Protein AF-A0A923S0N4-F1 (afdb_monomer_lite)

Structure (mmCIF, N/CA/C/O backbone):
data_AF-A0A923S0N4-F1
#
_entry.id   AF-A0A923S0N4-F1
#
loop_
_atom_site.group_PDB
_atom_site.id
_atom_site.type_symbol
_atom_site.label_atom_id
_atom_site.label_alt_id
_atom_site.label_comp_id
_atom_site.label_asym_id
_atom_site.label_entity_id
_atom_site.label_seq_id
_atom_site.pdbx_PDB_ins_code
_atom_site.Cartn_x
_atom_site.Cartn_y
_atom_site.Cartn_z
_atom_site.occupancy
_atom_site.B_iso_or_equiv
_atom_site.auth_seq_id
_atom_site.auth_comp_id
_atom_site.auth_asym_id
_atom_site.auth_atom_id
_atom_site.pdbx_PDB_model_num
ATOM 1 N N . MET A 1 1 ? -8.321 -7.341 6.490 1.00 90.56 1 MET A N 1
ATOM 2 C CA . MET A 1 1 ? -8.498 -7.346 5.014 1.00 90.56 1 MET A CA 1
ATOM 3 C C . MET A 1 1 ? -7.144 -7.485 4.312 1.00 90.56 1 MET A C 1
ATOM 5 O O . MET A 1 1 ? -6.130 -7.143 4.906 1.00 90.56 1 MET A O 1
ATOM 9 N N . HIS A 1 2 ? -7.092 -7.964 3.063 1.00 95.19 2 HIS A N 1
ATOM 10 C CA . HIS A 1 2 ? -5.876 -7.889 2.239 1.00 95.19 2 HIS A CA 1
ATOM 11 C C . HIS A 1 2 ? -6.189 -7.671 0.754 1.00 95.19 2 HIS A C 1
ATOM 13 O O . HIS A 1 2 ? -7.287 -7.987 0.293 1.00 95.19 2 HIS A O 1
ATOM 19 N N . ARG A 1 3 ? -5.221 -7.133 0.004 1.00 95.12 3 ARG A N 1
ATOM 20 C CA . ARG A 1 3 ? -5.296 -6.921 -1.444 1.00 95.12 3 ARG A CA 1
ATOM 21 C C . ARG A 1 3 ? -3.915 -7.042 -2.084 1.00 95.12 3 ARG A C 1
ATOM 23 O O . ARG A 1 3 ? -2.915 -6.625 -1.515 1.00 95.12 3 ARG A O 1
ATOM 30 N N . ILE A 1 4 ? -3.875 -7.601 -3.289 1.00 94.88 4 ILE A N 1
ATOM 31 C CA . ILE A 1 4 ? -2.723 -7.506 -4.187 1.00 94.88 4 ILE A CA 1
ATOM 32 C C . ILE A 1 4 ? -3.202 -6.764 -5.434 1.00 94.88 4 ILE A C 1
ATOM 34 O O . ILE A 1 4 ? -4.209 -7.157 -6.024 1.00 94.88 4 ILE A O 1
ATOM 38 N N . SER A 1 5 ? -2.515 -5.690 -5.816 1.00 93.38 5 SER A N 1
ATOM 39 C CA . SER A 1 5 ? -2.843 -4.861 -6.982 1.00 93.38 5 SER A CA 1
ATOM 40 C C . SER A 1 5 ? -1.615 -4.617 -7.867 1.00 93.38 5 SER A C 1
ATOM 42 O O . SER A 1 5 ? -0.491 -4.929 -7.476 1.00 93.38 5 SER A O 1
ATOM 44 N N . GLY A 1 6 ? -1.830 -4.084 -9.073 1.00 88.31 6 GLY A N 1
ATOM 45 C CA . GLY A 1 6 ? -0.778 -3.884 -10.073 1.00 88.31 6 GLY A CA 1
ATOM 46 C C . GLY A 1 6 ? -0.729 -4.989 -11.143 1.00 88.31 6 GLY A C 1
ATOM 47 O O . GLY A 1 6 ? -1.679 -5.770 -11.256 1.00 88.31 6 GLY A O 1
ATOM 48 N N . PRO A 1 7 ? 0.356 -5.053 -11.937 1.00 90.56 7 PRO A N 1
ATOM 49 C CA . PRO A 1 7 ? 1.620 -4.344 -11.724 1.00 90.56 7 PRO A CA 1
ATOM 50 C C . PRO A 1 7 ? 1.535 -2.826 -11.978 1.00 90.56 7 PRO A C 1
ATOM 52 O O . PRO A 1 7 ? 0.833 -2.366 -12.873 1.00 90.56 7 PRO A O 1
ATOM 55 N N . TYR A 1 8 ? 2.273 -2.052 -11.184 1.00 89.62 8 TYR A N 1
ATOM 56 C CA . TYR A 1 8 ? 2.486 -0.609 -11.294 1.00 89.62 8 TYR A CA 1
ATOM 57 C C . TYR A 1 8 ? 3.986 -0.348 -11.460 1.00 89.62 8 TYR A C 1
ATOM 59 O O . TYR A 1 8 ? 4.767 -0.760 -10.607 1.00 89.62 8 TYR A O 1
ATOM 67 N N . ARG A 1 9 ? 4.409 0.252 -12.582 1.00 91.19 9 ARG A N 1
ATOM 68 C CA . ARG A 1 9 ? 5.837 0.436 -12.944 1.00 91.19 9 ARG A CA 1
ATOM 69 C C . ARG A 1 9 ? 6.706 -0.835 -12.822 1.00 91.19 9 ARG A C 1
ATOM 71 O O . ARG A 1 9 ? 7.902 -0.750 -12.557 1.00 91.19 9 ARG A O 1
ATOM 78 N N . GLY A 1 10 ? 6.106 -2.011 -13.023 1.00 90.88 10 GLY A N 1
ATOM 79 C CA . GLY A 1 10 ? 6.804 -3.292 -12.882 1.00 90.88 10 GLY A CA 1
ATOM 80 C C . GLY A 1 10 ? 6.748 -3.929 -11.494 1.00 90.88 10 GLY A C 1
ATOM 81 O O . GLY A 1 10 ? 7.437 -4.914 -11.260 1.00 90.88 10 GLY A O 1
ATOM 82 N N . TYR A 1 11 ? 5.931 -3.404 -10.582 1.00 91.94 11 TYR A N 1
ATOM 83 C CA . TYR A 1 11 ? 5.822 -3.907 -9.214 1.00 91.94 11 TYR A CA 1
ATOM 84 C C . TYR A 1 11 ? 4.372 -4.215 -8.844 1.00 91.94 11 TYR A C 1
ATOM 86 O O . TYR A 1 11 ? 3.458 -3.436 -9.113 1.00 91.94 11 TYR A O 1
ATOM 94 N N . PHE A 1 12 ? 4.141 -5.349 -8.199 1.00 94.06 12 PHE A N 1
ATOM 95 C CA . PHE A 1 12 ? 2.893 -5.652 -7.515 1.00 94.06 12 PHE A CA 1
ATOM 96 C C . PHE A 1 12 ? 2.882 -4.978 -6.147 1.00 94.06 12 PHE A C 1
ATOM 98 O O . PHE A 1 12 ? 3.868 -5.020 -5.416 1.00 94.06 12 PHE A O 1
ATOM 105 N N . VAL A 1 13 ? 1.744 -4.396 -5.786 1.00 95.31 13 VAL A N 1
ATOM 106 C CA . VAL A 1 13 ? 1.503 -3.828 -4.459 1.00 95.31 13 VAL A CA 1
ATOM 107 C C . VAL A 1 13 ? 0.722 -4.850 -3.657 1.00 95.31 13 VAL A C 1
ATOM 109 O O . VAL A 1 13 ? -0.454 -5.095 -3.942 1.00 95.31 13 VAL A O 1
ATOM 112 N N . ALA A 1 14 ? 1.366 -5.448 -2.666 1.00 96.19 14 ALA A N 1
ATOM 113 C CA . ALA A 1 14 ? 0.713 -6.271 -1.665 1.00 96.19 14 ALA A CA 1
ATOM 114 C C . ALA A 1 14 ? 0.390 -5.404 -0.452 1.00 96.19 14 ALA A C 1
ATOM 116 O O . ALA A 1 14 ? 1.266 -4.715 0.051 1.00 96.19 14 ALA A O 1
ATOM 117 N N . ALA A 1 15 ? -0.855 -5.431 0.015 1.00 96.56 15 ALA A N 1
ATOM 118 C CA . ALA A 1 15 ? -1.270 -4.715 1.210 1.00 96.56 15 ALA A CA 1
ATOM 119 C C . ALA A 1 15 ? -2.218 -5.564 2.061 1.00 96.56 15 ALA A C 1
ATOM 121 O O . ALA A 1 15 ? -3.047 -6.318 1.544 1.00 96.56 15 ALA A O 1
ATOM 122 N N . TYR A 1 16 ? -2.117 -5.446 3.377 1.00 95.94 16 TYR A N 1
ATOM 123 C CA . TYR A 1 16 ? -3.016 -6.092 4.328 1.00 95.94 16 TYR A CA 1
ATOM 124 C C . TYR A 1 16 ? -3.227 -5.213 5.554 1.00 95.94 16 TYR A C 1
ATOM 126 O O . TYR A 1 16 ? -2.475 -4.277 5.792 1.00 95.94 16 TYR A O 1
ATOM 134 N N . THR A 1 17 ? -4.272 -5.490 6.324 1.00 97.44 17 THR A N 1
ATOM 135 C CA . THR A 1 17 ? -4.587 -4.744 7.545 1.00 97.44 17 THR A CA 1
ATOM 136 C C . THR A 1 17 ? -4.538 -5.633 8.772 1.00 97.44 17 THR A C 1
ATOM 138 O O . THR A 1 17 ? -4.839 -6.826 8.702 1.00 97.44 17 THR A O 1
ATOM 141 N N . MET A 1 18 ? -4.191 -5.026 9.902 1.00 96.62 18 MET A N 1
ATOM 142 C CA . MET A 1 18 ? -4.289 -5.619 11.229 1.00 96.62 18 MET A CA 1
ATOM 143 C C . MET A 1 18 ? -5.060 -4.685 12.157 1.00 96.62 18 MET A C 1
ATOM 145 O O . MET A 1 18 ? -4.888 -3.465 12.110 1.00 96.62 18 MET A O 1
ATOM 149 N N . GLU A 1 19 ? -5.905 -5.267 13.001 1.00 97.44 19 GLU A N 1
ATOM 150 C CA . GLU A 1 19 ? -6.544 -4.552 14.101 1.00 97.44 19 GLU A CA 1
ATOM 151 C C . GLU A 1 19 ? -5.521 -4.288 15.213 1.00 97.44 19 GLU A C 1
ATOM 153 O O . GLU A 1 19 ? -4.721 -5.155 15.570 1.00 97.44 19 GLU A O 1
ATOM 158 N N . VAL A 1 20 ? -5.537 -3.072 15.749 1.00 96.38 20 VAL A N 1
ATOM 159 C CA . VAL A 1 20 ? -4.690 -2.625 16.856 1.00 96.38 20 VAL A CA 1
ATOM 160 C C . VAL A 1 20 ? -5.527 -1.827 17.852 1.00 96.38 20 VAL A C 1
ATOM 162 O O . VAL A 1 20 ? -6.673 -1.456 17.593 1.00 96.38 20 VAL A O 1
ATOM 165 N N . ARG A 1 21 ? -4.949 -1.490 19.010 1.00 95.81 21 ARG A N 1
ATOM 166 C CA . ARG A 1 21 ? -5.634 -0.619 19.971 1.00 95.81 21 ARG A CA 1
ATOM 167 C C . ARG A 1 21 ? -5.936 0.740 19.326 1.00 95.81 21 ARG A C 1
ATOM 169 O O . ARG A 1 21 ? -5.024 1.518 19.067 1.00 95.81 21 ARG A O 1
ATOM 176 N N . GLY A 1 22 ? -7.221 1.035 19.138 1.00 94.56 22 GLY A N 1
ATOM 177 C CA . GLY A 1 22 ? -7.690 2.315 18.600 1.00 94.56 22 GLY A CA 1
ATOM 178 C C . GLY A 1 22 ? -7.951 2.339 17.091 1.00 94.56 22 GLY A C 1
ATOM 179 O O . GLY A 1 22 ? -8.216 3.417 16.568 1.00 94.56 22 GLY A O 1
ATOM 180 N N . GLY A 1 23 ? -7.906 1.196 16.395 1.00 97.56 23 GLY A N 1
ATOM 181 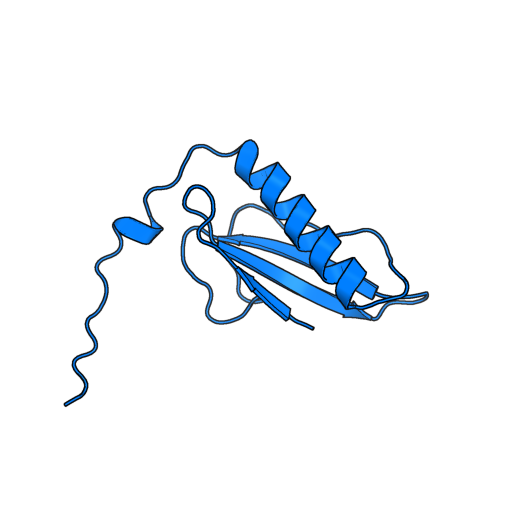C CA . GLY A 1 23 ? -8.313 1.105 14.991 1.00 97.56 23 GLY A 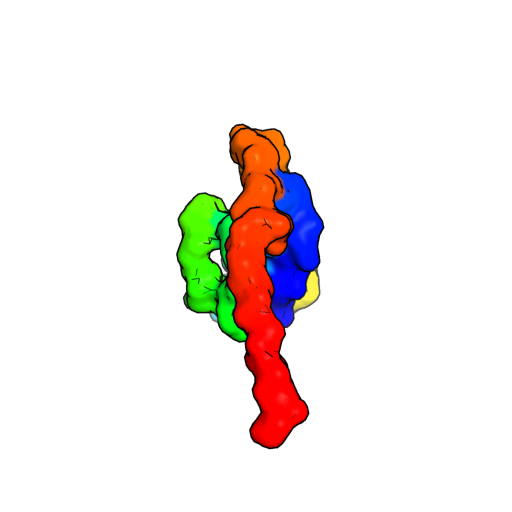CA 1
ATOM 182 C C . GLY A 1 23 ? -7.542 0.045 14.212 1.00 97.56 23 GLY A C 1
ATOM 183 O O . GLY A 1 23 ? -7.224 -1.021 14.725 1.00 97.56 23 GLY A O 1
ATOM 184 N N . PHE A 1 24 ? -7.221 0.357 12.962 1.00 98.44 24 PHE A N 1
ATOM 185 C CA . PHE A 1 24 ? -6.566 -0.539 12.019 1.00 98.44 24 PHE A CA 1
ATOM 186 C C . PHE A 1 24 ? -5.300 0.097 11.459 1.00 98.44 24 PHE A C 1
ATOM 188 O O . PHE A 1 24 ? -5.293 1.278 11.105 1.00 98.44 24 PHE A O 1
ATOM 195 N N . VAL A 1 25 ? -4.245 -0.702 11.333 1.00 97.88 25 VAL A N 1
ATOM 196 C CA . VAL A 1 25 ? -3.018 -0.342 10.611 1.00 97.88 25 VAL A CA 1
ATOM 197 C C . VAL A 1 25 ? -2.958 -1.166 9.336 1.00 97.88 25 VAL A C 1
ATOM 199 O O . VAL A 1 25 ? -3.223 -2.367 9.350 1.00 97.88 25 VAL A O 1
ATOM 202 N N . GLY A 1 26 ? -2.636 -0.514 8.226 1.00 97.44 26 GLY A N 1
ATOM 203 C CA . GLY A 1 26 ? -2.331 -1.157 6.963 1.00 97.44 26 GLY A CA 1
ATOM 204 C C . GLY A 1 26 ? -0.828 -1.337 6.825 1.00 97.44 26 GLY A C 1
ATOM 205 O O . GLY A 1 26 ? -0.061 -0.430 7.131 1.00 97.44 26 GLY A O 1
ATOM 206 N N . TYR A 1 27 ? -0.425 -2.491 6.332 1.00 96.00 27 TYR A N 1
ATOM 207 C CA . TYR A 1 27 ? 0.933 -2.813 5.936 1.00 96.00 27 TYR A CA 1
ATOM 208 C C . TYR A 1 27 ? 0.947 -3.055 4.437 1.00 96.00 27 TYR A C 1
ATOM 210 O O . TYR A 1 27 ? -0.041 -3.546 3.882 1.00 96.00 27 TYR A O 1
ATOM 218 N N . GLY A 1 28 ? 2.047 -2.733 3.777 1.00 95.62 28 GLY A N 1
ATOM 219 C CA . GLY A 1 28 ? 2.218 -3.059 2.379 1.00 95.62 28 GLY A CA 1
ATOM 220 C C . GLY A 1 28 ? 3.668 -3.134 1.948 1.00 95.62 28 GLY A C 1
ATOM 221 O O . GLY A 1 28 ? 4.556 -2.642 2.634 1.00 95.62 28 GLY A O 1
ATOM 222 N N . GLU A 1 29 ? 3.869 -3.756 0.796 1.00 95.38 29 GLU A N 1
ATOM 223 C CA . GLU A 1 29 ? 5.175 -4.073 0.232 1.00 95.38 29 GLU A CA 1
ATOM 224 C C . GLU A 1 29 ? 5.094 -4.078 -1.301 1.00 95.38 29 GLU A C 1
ATOM 226 O O . GLU A 1 29 ? 4.074 -4.464 -1.893 1.00 95.38 29 GLU A O 1
ATOM 231 N N . ALA A 1 30 ? 6.175 -3.641 -1.951 1.00 93.56 30 ALA A N 1
ATOM 232 C CA . ALA A 1 30 ? 6.321 -3.654 -3.404 1.00 93.56 30 ALA A CA 1
ATOM 233 C C . ALA A 1 30 ? 7.109 -4.892 -3.851 1.00 93.56 30 ALA A C 1
ATOM 235 O O . ALA A 1 30 ? 8.276 -5.039 -3.510 1.00 93.56 30 ALA A O 1
ATOM 236 N N . SER A 1 31 ? 6.506 -5.781 -4.641 1.00 91.25 31 SER A N 1
ATOM 237 C CA . SER A 1 31 ? 7.139 -7.025 -5.111 1.00 91.25 31 SER A CA 1
ATOM 238 C C . SER A 1 31 ? 7.291 -7.059 -6.631 1.00 91.25 31 SER A C 1
ATOM 240 O O . SER A 1 31 ? 6.366 -6.722 -7.361 1.00 91.25 31 SER A O 1
ATOM 242 N N . GLU A 1 32 ? 8.431 -7.531 -7.134 1.00 89.06 32 GLU A N 1
ATOM 243 C CA . GLU A 1 32 ? 8.684 -7.681 -8.583 1.00 89.06 32 GLU A CA 1
ATOM 244 C C . GLU A 1 32 ? 7.948 -8.875 -9.213 1.00 89.06 32 GLU A C 1
ATOM 246 O O . GLU A 1 32 ? 7.803 -8.966 -10.429 1.00 89.06 32 GLU A O 1
ATOM 251 N N . SER A 1 33 ? 7.443 -9.787 -8.384 1.00 88.06 33 SER A N 1
ATOM 252 C CA . SER A 1 33 ? 6.580 -10.897 -8.792 1.00 88.06 33 SER A CA 1
ATOM 253 C C . SER A 1 33 ? 5.276 -10.855 -8.006 1.00 88.06 33 SER A C 1
ATOM 255 O O . SER A 1 33 ? 5.229 -10.311 -6.901 1.00 88.06 33 SER A O 1
ATOM 257 N N . ARG A 1 34 ? 4.195 -11.403 -8.575 1.00 88.31 34 ARG A N 1
ATOM 258 C CA . ARG A 1 34 ? 2.901 -11.445 -7.889 1.00 88.31 34 ARG A CA 1
ATOM 259 C C . ARG A 1 34 ? 2.999 -12.419 -6.712 1.00 88.31 34 ARG A C 1
ATOM 261 O O . ARG A 1 34 ? 3.131 -13.619 -6.958 1.00 88.31 34 ARG A O 1
ATOM 268 N N . PRO A 1 35 ? 2.901 -11.959 -5.454 1.00 86.50 35 PRO A N 1
ATOM 269 C CA . PRO A 1 35 ? 2.985 -12.874 -4.330 1.00 86.50 35 PRO A CA 1
ATOM 270 C C . PRO A 1 35 ? 1.711 -13.730 -4.243 1.00 86.50 35 PRO A C 1
ATOM 272 O O . PRO A 1 35 ? 0.641 -13.293 -4.675 1.00 86.50 35 PRO A O 1
ATOM 275 N N . PRO A 1 36 ? 1.782 -14.938 -3.658 1.00 84.06 36 PRO A N 1
ATOM 276 C CA . PRO A 1 36 ? 0.607 -15.794 -3.497 1.00 84.06 36 PRO A CA 1
ATOM 277 C C . PRO A 1 36 ? -0.409 -15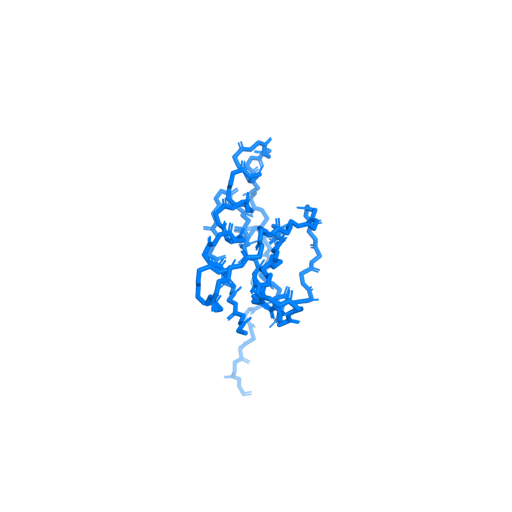.201 -2.512 1.00 84.06 36 PRO A C 1
ATOM 279 O O . PRO A 1 36 ? -1.604 -15.409 -2.668 1.00 84.06 36 PRO A O 1
ATOM 282 N N . ASN A 1 37 ? 0.066 -14.454 -1.509 1.00 85.44 37 ASN A N 1
ATOM 283 C CA . ASN A 1 37 ? -0.738 -13.751 -0.511 1.00 85.44 37 ASN A CA 1
ATOM 284 C C . ASN A 1 37 ? -0.031 -12.454 -0.104 1.00 85.44 37 ASN A C 1
ATOM 286 O O . ASN A 1 37 ? 1.196 -12.390 -0.164 1.00 85.44 37 ASN A O 1
ATOM 290 N N . ALA A 1 38 ? -0.779 -11.446 0.358 1.00 79.25 38 ALA A N 1
ATOM 291 C CA . ALA A 1 38 ? -0.214 -10.122 0.631 1.00 79.25 38 ALA A CA 1
ATOM 292 C C . ALA A 1 38 ? 0.865 -10.128 1.732 1.00 79.25 38 ALA A C 1
ATOM 294 O O . ALA A 1 38 ? 1.894 -9.492 1.580 1.00 79.25 38 ALA A O 1
ATOM 295 N N . TRP A 1 39 ? 0.678 -10.911 2.796 1.00 80.25 39 TRP A N 1
ATOM 296 C CA . TRP A 1 39 ? 1.650 -11.067 3.894 1.00 80.25 39 TRP A CA 1
ATOM 297 C C . TRP A 1 39 ? 2.842 -11.985 3.557 1.00 80.25 39 TRP A C 1
ATOM 299 O O . TRP A 1 39 ? 3.679 -12.257 4.411 1.00 80.25 39 TRP A O 1
ATOM 309 N N . ARG A 1 40 ? 2.875 -12.560 2.347 1.00 78.31 40 ARG A N 1
ATOM 310 C CA . ARG A 1 40 ? 4.005 -13.349 1.822 1.00 78.31 40 ARG A CA 1
ATOM 311 C C . ARG A 1 40 ? 4.756 -12.604 0.723 1.00 78.31 40 ARG A C 1
ATOM 313 O O . ARG A 1 40 ? 5.534 -13.229 -0.000 1.00 78.31 40 ARG A O 1
ATOM 320 N N . ALA A 1 41 ? 4.468 -11.318 0.551 1.00 80.62 41 ALA A N 1
ATOM 321 C CA . ALA A 1 41 ? 5.291 -10.471 -0.279 1.00 80.62 41 ALA A CA 1
ATOM 322 C C . ALA A 1 41 ? 6.752 -10.539 0.206 1.00 80.62 41 ALA A C 1
ATOM 324 O O . ALA A 1 41 ? 7.042 -10.835 1.366 1.00 80.62 41 ALA A O 1
ATOM 325 N N . LYS A 1 42 ? 7.656 -10.473 -0.767 1.00 75.44 42 LYS A N 1
ATOM 326 C CA . LYS A 1 42 ? 9.100 -10.409 -0.564 1.00 75.44 42 LYS A CA 1
ATOM 327 C C . LYS A 1 42 ? 9.604 -9.426 -1.594 1.00 75.44 42 LYS A C 1
ATOM 329 O O . LYS A 1 42 ? 9.608 -9.720 -2.791 1.00 75.44 42 LYS A O 1
ATOM 334 N N . GLY A 1 43 ? 9.947 -8.250 -1.132 1.00 71.38 43 GLY A N 1
ATOM 335 C CA . GLY A 1 43 ? 9.964 -7.066 -1.945 1.00 71.38 43 GLY A CA 1
ATOM 336 C C . GLY A 1 43 ? 10.757 -5.949 -1.300 1.00 71.38 43 GLY A C 1
ATOM 337 O O . GLY A 1 43 ? 11.529 -6.133 -0.358 1.00 71.38 43 GLY A O 1
ATOM 338 N N . HIS A 1 44 ? 10.605 -4.775 -1.889 1.00 71.06 44 HIS A N 1
ATOM 339 C CA . HIS A 1 44 ? 11.303 -3.579 -1.465 1.00 71.06 44 HIS A CA 1
ATOM 340 C C . HIS A 1 44 ? 10.500 -2.937 -0.334 1.00 71.06 44 HIS A C 1
ATOM 342 O O . HIS A 1 44 ? 9.570 -2.191 -0.606 1.00 71.06 44 HIS A O 1
ATOM 348 N N . GLY A 1 45 ? 10.853 -3.262 0.913 1.00 71.81 45 GLY A N 1
ATOM 349 C CA . GLY A 1 45 ? 10.440 -2.541 2.124 1.00 71.81 45 GLY A CA 1
ATOM 350 C C . GLY A 1 45 ? 9.090 -2.927 2.744 1.00 71.81 45 GLY A C 1
ATOM 351 O O . GLY A 1 45 ? 8.135 -3.276 2.056 1.00 71.81 45 GLY A O 1
ATOM 352 N N . ASP A 1 46 ? 9.016 -2.784 4.071 1.00 84.50 46 ASP A N 1
ATOM 353 C CA . ASP A 1 46 ? 7.795 -2.927 4.870 1.00 84.50 46 ASP A CA 1
ATOM 354 C C . ASP A 1 46 ? 7.203 -1.545 5.184 1.00 84.50 46 ASP A C 1
ATOM 356 O O . ASP A 1 46 ? 7.746 -0.780 5.989 1.00 84.50 46 ASP A O 1
ATOM 360 N N . TYR A 1 47 ? 6.065 -1.211 4.575 1.00 91.12 47 TYR A N 1
ATOM 361 C CA . TYR A 1 47 ? 5.445 0.107 4.708 1.00 91.12 47 TYR A CA 1
ATOM 362 C C . TYR A 1 47 ? 4.179 0.055 5.556 1.00 91.12 47 TYR A C 1
ATOM 364 O O . TYR A 1 47 ? 3.189 -0.567 5.178 1.00 91.12 47 TYR A O 1
ATOM 372 N N . ALA A 1 48 ? 4.173 0.772 6.680 1.00 94.38 48 ALA A N 1
ATOM 373 C CA . ALA A 1 48 ? 3.010 0.873 7.560 1.00 94.38 48 ALA A CA 1
ATOM 374 C C . ALA A 1 48 ? 2.251 2.199 7.373 1.00 94.38 48 ALA A C 1
ATOM 376 O O . ALA A 1 48 ? 2.842 3.281 7.281 1.00 94.38 48 ALA A O 1
ATOM 377 N N . SER A 1 49 ? 0.921 2.146 7.356 1.00 94.88 49 SER A N 1
ATOM 378 C CA . SER A 1 49 ? 0.043 3.314 7.447 1.00 94.88 49 SER A CA 1
ATOM 379 C C . SER A 1 49 ? -0.015 3.856 8.882 1.00 94.88 49 SER A C 1
ATOM 381 O O . SER A 1 49 ? 0.461 3.231 9.825 1.00 94.88 49 SER A O 1
ATOM 383 N N . SER A 1 50 ? -0.648 5.015 9.067 1.00 96.62 50 SER A N 1
ATOM 384 C CA . SER A 1 50 ? -1.127 5.423 10.396 1.00 96.62 50 SER A CA 1
ATOM 385 C C . SER A 1 50 ? -2.268 4.509 10.872 1.00 96.62 50 SER A C 1
ATOM 387 O O . SER A 1 50 ? -2.754 3.674 10.105 1.00 96.62 50 SER A O 1
ATOM 389 N N . ILE A 1 51 ? -2.719 4.680 12.117 1.00 97.62 51 ILE A N 1
ATOM 390 C CA . ILE A 1 51 ? -3.926 4.015 12.629 1.00 97.62 51 ILE A CA 1
ATOM 391 C C . ILE A 1 51 ? -5.162 4.742 12.082 1.00 97.62 51 ILE A C 1
ATOM 393 O O . ILE A 1 51 ? -5.276 5.959 12.227 1.00 97.62 51 ILE A O 1
ATOM 397 N N . TYR A 1 52 ? -6.088 3.998 11.478 1.00 97.75 52 TYR A N 1
ATOM 398 C CA . TYR A 1 52 ? -7.359 4.508 10.955 1.00 97.75 52 TYR A CA 1
ATOM 399 C C . TYR A 1 52 ? -8.553 3.794 11.594 1.00 97.75 52 TYR A C 1
ATOM 401 O O . TYR A 1 52 ? -8.444 2.627 11.959 1.00 97.75 52 TYR A O 1
ATOM 409 N N . PRO A 1 53 ? -9.728 4.439 11.684 1.00 97.50 53 PRO A N 1
ATOM 410 C CA . PRO A 1 53 ? -10.914 3.825 12.280 1.00 97.50 53 PRO A CA 1
ATOM 411 C C . PRO A 1 53 ? -11.541 2.717 11.417 1.00 97.50 53 PRO A C 1
ATOM 413 O O . PRO A 1 53 ? -12.384 1.976 11.911 1.00 97.50 53 PRO A O 1
ATOM 416 N N . SER A 1 54 ? -11.159 2.587 10.141 1.00 98.06 54 SER A N 1
ATOM 417 C CA . SER A 1 54 ? -11.691 1.557 9.243 1.00 98.06 54 SER A CA 1
ATOM 418 C C . SER A 1 54 ? -10.590 0.762 8.548 1.00 98.06 54 SER A C 1
ATOM 420 O O . SER A 1 54 ? -9.572 1.320 8.129 1.00 98.06 54 SER A O 1
ATOM 422 N N . GLU A 1 55 ? -10.836 -0.538 8.355 1.00 97.62 55 GLU A N 1
ATOM 423 C CA . GLU A 1 55 ? -9.943 -1.415 7.590 1.00 97.62 55 GLU A CA 1
ATOM 424 C C . GLU A 1 55 ? -9.701 -0.893 6.172 1.00 97.62 55 GLU A C 1
ATOM 426 O O . GLU A 1 55 ? -8.568 -0.885 5.703 1.00 97.62 55 GLU A O 1
ATOM 431 N N . LEU A 1 56 ? -10.743 -0.411 5.487 1.00 97.69 56 LEU A N 1
ATOM 432 C CA . LEU A 1 56 ? -10.601 0.070 4.113 1.00 97.69 56 LEU A CA 1
ATOM 433 C C . LEU A 1 56 ? -9.694 1.306 4.028 1.00 97.69 56 LEU A C 1
ATOM 435 O O . LEU A 1 56 ? -8.861 1.376 3.127 1.00 97.69 56 LEU A O 1
ATOM 439 N N . GLN A 1 57 ? -9.818 2.262 4.955 1.00 97.81 57 GLN A N 1
ATOM 440 C CA . GLN A 1 57 ? -8.936 3.435 4.979 1.00 97.81 57 GLN A CA 1
ATOM 441 C C . GLN A 1 57 ? -7.486 3.039 5.250 1.00 97.81 57 GLN A C 1
ATOM 443 O O . GLN A 1 57 ? -6.597 3.509 4.545 1.00 97.81 57 GLN A O 1
ATOM 448 N N . ALA A 1 58 ? -7.253 2.149 6.220 1.00 98.00 58 ALA A N 1
ATOM 449 C CA . ALA A 1 58 ? -5.919 1.643 6.525 1.00 98.00 58 ALA A CA 1
ATOM 450 C C . ALA A 1 58 ? -5.292 0.934 5.311 1.00 98.00 58 ALA A C 1
ATOM 452 O O . ALA A 1 58 ? -4.137 1.190 4.971 1.00 98.00 58 ALA A O 1
ATOM 453 N N . LEU A 1 59 ? -6.074 0.109 4.605 1.00 97.69 59 LEU A N 1
ATOM 454 C CA . LEU A 1 59 ? -5.632 -0.589 3.398 1.00 97.69 59 LEU A CA 1
ATOM 455 C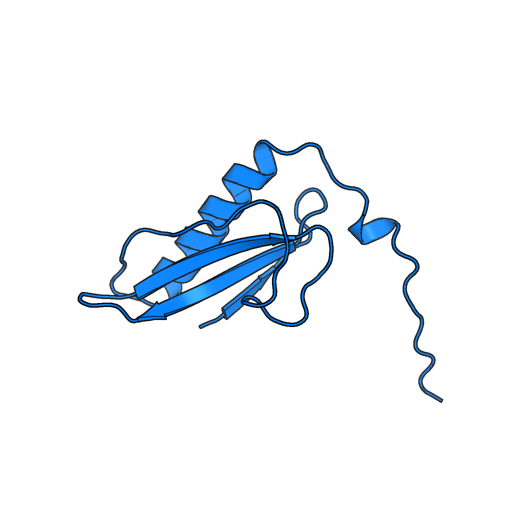 C . LEU A 1 59 ? -5.273 0.389 2.270 1.00 97.69 59 LEU A C 1
ATOM 457 O O . LEU A 1 59 ? -4.193 0.292 1.696 1.00 97.69 59 LEU A O 1
ATOM 461 N N . VAL A 1 60 ? -6.156 1.344 1.961 1.00 97.44 60 VAL A N 1
ATOM 462 C CA . VAL A 1 60 ? -5.923 2.335 0.896 1.00 97.44 60 VAL A CA 1
ATOM 463 C C . VAL A 1 60 ? -4.725 3.226 1.230 1.00 97.44 60 VAL A C 1
ATOM 465 O O . VAL A 1 60 ? -3.929 3.535 0.345 1.00 97.44 60 VAL A O 1
ATOM 468 N N . ALA A 1 61 ? -4.556 3.604 2.500 1.00 97.44 61 ALA A N 1
ATOM 469 C CA . ALA A 1 61 ? -3.403 4.376 2.949 1.00 97.44 61 ALA A CA 1
ATOM 470 C C . ALA A 1 61 ? -2.090 3.596 2.783 1.00 97.44 61 ALA A C 1
ATOM 472 O O . ALA A 1 61 ? -1.104 4.167 2.317 1.00 97.44 61 ALA A O 1
ATOM 473 N N . ALA A 1 62 ? -2.076 2.301 3.119 1.00 96.75 62 ALA A N 1
ATOM 474 C CA . ALA A 1 62 ? -0.919 1.442 2.885 1.00 96.75 62 ALA A CA 1
ATOM 475 C C . ALA A 1 62 ? -0.615 1.311 1.386 1.00 96.75 62 ALA A C 1
ATOM 477 O O . ALA A 1 62 ? 0.504 1.597 0.977 1.00 96.75 62 ALA A O 1
ATOM 478 N N . GLU A 1 63 ? -1.611 0.995 0.548 1.00 96.31 63 GLU A N 1
ATOM 479 C CA . GLU A 1 63 ? -1.434 0.921 -0.912 1.00 96.31 63 GLU A CA 1
ATOM 480 C C . GLU A 1 63 ? -0.863 2.219 -1.493 1.00 96.31 63 GLU A C 1
ATOM 482 O O . GLU A 1 63 ? 0.021 2.182 -2.349 1.00 96.31 63 GLU A O 1
ATOM 487 N N . HIS A 1 64 ? -1.358 3.369 -1.032 1.00 96.25 64 HIS A N 1
ATOM 488 C CA . HIS A 1 64 ? -0.875 4.661 -1.495 1.00 96.25 64 HIS A CA 1
ATOM 489 C C . HIS A 1 64 ? 0.586 4.892 -1.099 1.00 96.25 64 HIS A C 1
ATOM 491 O O . HIS A 1 64 ? 1.375 5.282 -1.955 1.00 96.25 64 HIS A O 1
ATOM 497 N N . LYS A 1 65 ? 0.970 4.586 0.150 1.00 95.69 65 LYS A N 1
ATOM 498 C CA . LYS A 1 65 ? 2.372 4.668 0.588 1.00 95.69 65 LYS A CA 1
ATOM 499 C C . LYS A 1 65 ? 3.284 3.791 -0.266 1.00 95.69 65 LYS A C 1
ATOM 501 O O . LYS A 1 65 ? 4.268 4.299 -0.783 1.00 95.69 65 LYS A O 1
ATOM 506 N N . VAL A 1 66 ? 2.919 2.526 -0.498 1.00 95.50 66 VAL A N 1
ATOM 507 C CA . VAL A 1 66 ? 3.716 1.631 -1.358 1.00 95.50 66 VAL A CA 1
ATOM 508 C C . VAL A 1 66 ? 3.878 2.212 -2.767 1.00 95.50 66 VAL A C 1
ATOM 510 O O . VAL A 1 66 ? 4.955 2.133 -3.347 1.00 95.50 66 VAL A O 1
ATOM 513 N N . ARG A 1 67 ? 2.834 2.831 -3.338 1.00 94.69 67 ARG A N 1
ATOM 514 C CA . ARG A 1 67 ? 2.933 3.458 -4.669 1.00 94.69 67 ARG A CA 1
ATOM 515 C C . ARG A 1 67 ? 3.894 4.641 -4.699 1.00 94.69 67 ARG A C 1
ATOM 517 O O . ARG A 1 67 ? 4.630 4.755 -5.670 1.00 94.69 67 ARG A O 1
ATOM 524 N N . LEU A 1 68 ? 3.905 5.486 -3.665 1.00 94.50 68 LEU A N 1
ATOM 525 C CA . LEU A 1 68 ? 4.865 6.593 -3.564 1.00 94.50 68 LEU A CA 1
ATOM 526 C C . LEU A 1 68 ? 6.308 6.080 -3.529 1.00 94.50 68 LEU A C 1
ATOM 528 O O . LEU A 1 68 ? 7.192 6.678 -4.129 1.00 94.50 68 LEU A O 1
ATOM 532 N N . GLU A 1 69 ? 6.532 4.944 -2.880 1.00 92.50 69 GLU A N 1
ATOM 533 C CA . GLU A 1 69 ? 7.849 4.314 -2.803 1.00 92.50 69 GLU A CA 1
ATOM 534 C C . GLU A 1 69 ? 8.256 3.698 -4.144 1.00 92.50 69 GLU A C 1
ATOM 536 O O . GLU A 1 69 ? 9.378 3.903 -4.602 1.00 92.50 69 GLU A O 1
ATOM 541 N N . ILE A 1 70 ? 7.320 3.046 -4.849 1.00 92.88 70 ILE A N 1
ATOM 542 C CA . ILE A 1 70 ? 7.543 2.568 -6.223 1.00 92.88 70 ILE A CA 1
ATOM 543 C C . ILE A 1 70 ? 7.937 3.717 -7.163 1.00 92.88 70 ILE A C 1
ATOM 545 O O . ILE A 1 70 ? 8.720 3.493 -8.087 1.00 92.88 70 ILE A O 1
ATOM 549 N N . GLU A 1 71 ? 7.457 4.948 -6.944 1.00 93.19 71 GLU A N 1
ATOM 550 C CA . GLU A 1 71 ? 7.880 6.083 -7.775 1.00 93.19 71 GLU A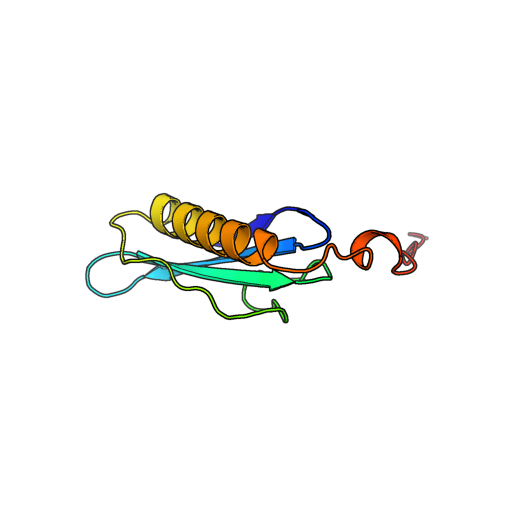 CA 1
ATOM 551 C C . GLU A 1 71 ? 9.383 6.368 -7.698 1.00 93.19 71 GLU A C 1
ATOM 553 O O . GLU A 1 71 ? 9.981 6.811 -8.684 1.00 93.19 71 GLU A O 1
ATOM 558 N N . MET A 1 72 ? 9.991 6.077 -6.550 1.00 91.69 72 MET A N 1
ATOM 559 C CA . MET A 1 72 ? 11.412 6.293 -6.288 1.00 91.69 72 MET A CA 1
ATOM 560 C C . MET A 1 72 ? 12.289 5.134 -6.780 1.00 91.69 72 MET A C 1
ATOM 562 O O . MET A 1 72 ? 13.511 5.273 -6.838 1.00 91.69 72 MET A O 1
ATOM 566 N N . LEU A 1 73 ? 11.688 4.002 -7.156 1.00 88.00 73 LEU A N 1
ATOM 567 C CA . LEU A 1 73 ? 12.401 2.840 -7.677 1.00 88.00 73 LEU A CA 1
ATOM 568 C C . LEU A 1 73 ? 12.670 2.974 -9.188 1.00 88.00 73 LEU A C 1
ATOM 570 O O . LEU A 1 73 ? 11.886 3.591 -9.925 1.00 88.00 73 LEU A O 1
ATOM 574 N N . PRO A 1 74 ? 13.758 2.370 -9.701 1.00 88.12 74 PRO A N 1
ATOM 575 C CA . PRO A 1 74 ? 13.902 2.175 -11.138 1.00 88.12 74 PRO A CA 1
ATOM 576 C C . PRO A 1 74 ? 12.731 1.324 -11.665 1.00 88.12 74 PRO A C 1
ATOM 578 O O . PRO A 1 74 ? 12.233 0.456 -10.952 1.00 88.12 74 PRO A O 1
ATOM 581 N N . PRO A 1 75 ? 12.252 1.548 -12.901 1.00 84.50 75 PRO A N 1
ATOM 582 C CA . PRO A 1 75 ? 11.210 0.700 -13.475 1.00 84.50 75 PRO A CA 1
ATOM 583 C C . PRO A 1 75 ? 11.686 -0.757 -13.561 1.00 84.50 75 PRO A C 1
ATOM 585 O O . PRO A 1 75 ? 12.798 -1.019 -14.024 1.00 84.50 75 PRO A O 1
ATOM 588 N N . SER A 1 76 ? 10.828 -1.699 -13.165 1.00 84.00 76 SER A N 1
ATOM 589 C CA . SER A 1 76 ? 11.106 -3.130 -13.309 1.00 84.00 76 SER A CA 1
ATOM 590 C C . SER A 1 76 ? 10.414 -3.707 -14.542 1.00 84.00 76 SER A C 1
ATOM 592 O O . SER A 1 76 ? 9.266 -3.392 -14.856 1.00 84.00 76 SER A O 1
ATOM 594 N N . TRP A 1 77 ? 11.119 -4.587 -15.248 1.00 82.19 77 TRP A N 1
ATOM 595 C CA . TRP A 1 77 ? 10.557 -5.379 -16.344 1.00 82.19 77 TRP A CA 1
ATOM 596 C C . TRP A 1 77 ? 10.250 -6.814 -15.921 1.00 82.19 77 TRP A C 1
ATOM 598 O O . TRP A 1 77 ? 9.665 -7.556 -16.707 1.00 82.19 77 TRP A O 1
ATOM 608 N N . ALA A 1 78 ? 10.601 -7.194 -14.685 1.00 76.50 78 ALA A N 1
ATOM 609 C CA . ALA A 1 78 ? 10.484 -8.560 -14.194 1.00 76.50 78 ALA A CA 1
ATOM 610 C C . ALA A 1 78 ? 9.086 -9.164 -14.419 1.00 76.50 78 ALA A C 1
ATOM 612 O O . ALA A 1 78 ? 9.031 -10.246 -14.998 1.00 76.50 78 ALA A O 1
ATOM 613 N N . PRO A 1 79 ? 7.953 -8.484 -14.126 1.00 69.50 79 PRO A N 1
ATOM 614 C CA . PRO A 1 79 ? 6.624 -9.065 -14.348 1.00 69.50 79 PRO A CA 1
ATOM 615 C C . PRO A 1 79 ? 6.321 -9.453 -15.798 1.00 69.50 79 PRO A C 1
ATOM 617 O O . PRO A 1 79 ? 5.399 -10.228 -16.034 1.00 69.50 79 PRO A O 1
ATOM 620 N N . PHE A 1 80 ? 7.051 -8.886 -16.760 1.00 69.62 80 PHE A N 1
ATOM 621 C CA . PHE A 1 80 ? 6.842 -9.084 -18.192 1.00 69.62 80 PHE A CA 1
ATOM 622 C C . PHE A 1 80 ? 7.880 -10.020 -18.821 1.00 69.62 80 PHE A C 1
ATOM 624 O O . PHE A 1 80 ? 7.713 -10.422 -19.969 1.00 69.62 80 PHE A O 1
ATOM 631 N N . THR A 1 81 ? 8.952 -10.351 -18.097 1.00 66.19 81 THR A N 1
ATOM 632 C CA . THR A 1 81 ? 10.071 -11.160 -18.601 1.00 66.19 81 THR A CA 1
ATOM 633 C C . THR A 1 81 ? 10.219 -12.504 -17.898 1.00 66.19 81 THR A C 1
ATOM 635 O O . THR A 1 81 ? 10.958 -13.351 -18.401 1.00 66.19 81 THR A O 1
ATOM 638 N N . VAL A 1 82 ? 9.520 -12.748 -16.779 1.00 60.25 82 VAL A N 1
ATOM 639 C CA . VAL A 1 82 ? 9.468 -14.102 -16.209 1.00 60.25 82 VAL A CA 1
ATOM 640 C C . VAL A 1 82 ? 8.754 -15.013 -17.214 1.00 60.25 82 VAL A C 1
ATOM 642 O O . VAL A 1 82 ? 7.628 -14.692 -17.600 1.00 60.25 82 VAL A O 1
ATOM 645 N N . PRO A 1 83 ? 9.356 -16.140 -17.643 1.00 55.91 83 PRO A N 1
ATOM 646 C CA . PRO A 1 83 ? 8.661 -17.114 -18.470 1.00 55.91 83 PRO A CA 1
ATOM 647 C C . PRO A 1 83 ? 7.381 -17.535 -17.751 1.00 55.91 83 PRO A C 1
ATOM 649 O O . PRO A 1 83 ? 7.433 -18.149 -16.684 1.00 55.91 83 PRO A O 1
ATOM 652 N N . GLY A 1 84 ? 6.229 -17.162 -18.306 1.00 52.84 84 GLY A N 1
ATOM 653 C CA . GLY A 1 84 ? 4.955 -17.666 -17.827 1.00 52.84 84 GLY A CA 1
ATOM 654 C C . GLY A 1 84 ? 4.963 -19.174 -18.016 1.00 52.84 84 GLY A C 1
ATOM 655 O O . GLY A 1 84 ? 5.032 -19.654 -19.146 1.00 52.84 84 GLY A O 1
ATOM 656 N N . THR A 1 85 ? 4.910 -19.933 -16.926 1.00 48.78 85 THR A N 1
ATOM 657 C CA . THR A 1 85 ? 4.499 -21.327 -17.013 1.00 48.78 85 THR A CA 1
ATOM 658 C C . THR A 1 85 ? 3.053 -21.324 -17.498 1.00 48.78 85 THR A C 1
ATOM 660 O O . THR A 1 85 ? 2.121 -21.091 -16.731 1.00 48.78 85 THR A O 1
ATOM 663 N N . LE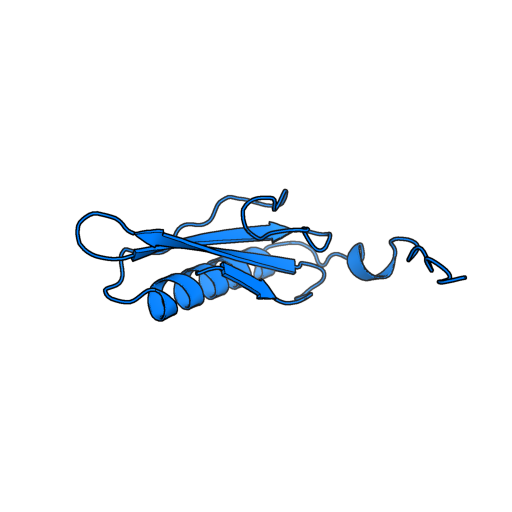U A 1 86 ? 2.867 -21.567 -18.796 1.00 45.28 86 LEU A N 1
ATOM 664 C CA . LEU A 1 86 ? 1.675 -22.238 -19.295 1.00 45.28 86 LEU A CA 1
ATOM 665 C C . LEU A 1 86 ? 1.629 -23.578 -18.558 1.00 45.28 86 LEU A C 1
ATOM 667 O O . LEU A 1 86 ? 2.261 -24.550 -18.957 1.00 45.28 86 LEU A O 1
ATOM 671 N N . ALA A 1 87 ? 0.962 -23.606 -17.406 1.00 46.25 87 ALA A N 1
ATOM 672 C CA . ALA A 1 87 ? 0.439 -24.855 -16.896 1.00 46.25 87 ALA A CA 1
ATOM 673 C C . ALA A 1 87 ? -0.708 -25.217 -17.840 1.00 46.25 87 ALA A C 1
ATOM 675 O O . ALA A 1 87 ? -1.851 -24.803 -17.630 1.00 46.25 87 ALA A O 1
ATOM 676 N N . ASP A 1 88 ? -0.359 -25.905 -18.928 1.00 39.72 88 ASP A N 1
ATOM 677 C CA . ASP A 1 88 ? -1.316 -26.616 -19.758 1.00 39.72 88 ASP A CA 1
ATOM 678 C C . ASP A 1 88 ? -2.171 -27.463 -18.819 1.00 39.72 88 ASP A C 1
ATOM 680 O O . ASP A 1 88 ? -1.687 -28.365 -18.135 1.00 39.72 88 ASP A O 1
ATOM 684 N N . SER A 1 89 ? -3.444 -27.100 -18.718 1.00 44.16 89 SER A N 1
ATOM 685 C CA . SER A 1 89 ? -4.437 -27.933 -18.059 1.00 44.16 89 SER A CA 1
ATOM 686 C C . SER A 1 89 ? -4.786 -29.028 -19.062 1.00 44.16 89 SER A C 1
ATOM 688 O O . SER A 1 89 ? -5.625 -28.819 -19.938 1.00 44.16 89 SER A O 1
ATOM 690 N N . GLN A 1 90 ? -4.082 -30.155 -18.975 1.00 38.00 90 GLN A N 1
ATOM 691 C CA . GLN A 1 90 ? -4.560 -31.441 -19.479 1.00 38.00 90 GLN A CA 1
ATOM 692 C C . GLN A 1 90 ? -4.931 -32.340 -18.307 1.00 38.00 90 GLN A C 1
ATOM 694 O O . GLN A 1 90 ? -4.182 -32.335 -17.304 1.00 38.00 90 GLN A O 1
#

Sequence (90 aa):
MHRISGPYRGYFVAAYTMEVRGGFVGYGEASESRPPNAWRAKGHGDYASSIYPSELQALVAAEHKVRLEIEMLPPSWAPFTVPGTLADSQ

Secondary structure (DSSP, 8-state):
-EEEEEEETTEEEEEEEEEETTEEEEEEEEESS--SSGGG--SEEEEEEEEESSHHHHHHHHHHHHHHHHHHSPPP-HHHHS--------

Organism: NCBI:txid2079448

pLDDT: mean 86.41, std 15.12, range [38.0, 98.44]

Radius of gyration: 14.28 Å; chains: 1; bounding box: 26×38×40 Å

Foldseek 3Di:
DWDWDDPDLQWIKTKFWDADVPAIKMWIFTANEGAPHSVRGDHDDIDIFDGDRDRVVNRVRNSVVNVVVVVVDNRDCSHVPPPDPPPPPD